Protein AF-I6NYL5-F1 (afdb_monomer)

Organism: NCBI:txid213720

InterPro domains:
  IPR008209 Phosphoenolpyruvate carboxykinase, GTP-utilising [PTHR11561] (1-153)
  IPR013035 Phosphoenolpyruvate carboxykinase, C-terminal [G3DSA:3.90.228.20] (62-153)
  IPR035077 Phosphoenolpyruvate carboxykinase, C-terminal P-loop domain [PF00821] (1-153)

Mean predicted aligned error: 4.35 Å

Sequence (153 aa):
NVASTSDGGVFWEGMEDELTDGIEITDWLGKPWKMGESKTPAAHPNSRFCSPADQCPIIDPKWEAAEGVPIDAILFGGRRPQGVPLVYEAMNWEHGVFIGSAMRSEATAAAEHKGKIIMHDPFAMRPFFGYNFGHYLSHWLSMQKHSTRLPKI

Radius of gyration: 21.17 Å; Cα contacts (8 Å, |Δi|>4): 171; chains: 1; bounding box: 51×39×51 Å

Foldseek 3Di:
DFKAKPVGHTDFPPCPVVDDPPIWIQAPVRHTDDPPPDPDTSYDQPDDDDDDLVPPPPRDPCNVPPVDDDAQADDDDAADPDDDDPDDWAPDQLSVLVCLQADWYQDGPPDPDDDRDIDGQRNVCVVPDPDDVVVVSVVSVCVVVVDPHDHID

Structure (mmCIF, N/CA/C/O backbone):
data_AF-I6NYL5-F1
#
_entry.id   AF-I6NYL5-F1
#
loop_
_atom_site.group_PDB
_atom_site.id
_atom_site.type_symbol
_atom_site.label_atom_id
_atom_site.label_alt_id
_atom_site.label_comp_id
_atom_site.label_asym_id
_atom_site.label_entity_id
_atom_site.label_seq_id
_atom_site.pdbx_PDB_ins_code
_atom_site.Cartn_x
_atom_site.Cartn_y
_atom_site.Cartn_z
_atom_site.occupancy
_atom_site.B_iso_or_equiv
_atom_site.auth_seq_id
_atom_site.auth_comp_id
_atom_site.auth_asym_id
_atom_site.auth_atom_id
_atom_site.pdbx_PDB_model_num
ATOM 1 N N . ASN A 1 1 ? -5.215 -2.646 19.027 1.00 96.88 1 ASN A N 1
ATOM 2 C CA . ASN A 1 1 ? -5.644 -1.227 19.119 1.00 96.88 1 ASN A CA 1
ATOM 3 C C . ASN A 1 1 ? -6.919 -0.929 18.333 1.00 96.88 1 ASN A C 1
ATOM 5 O O . ASN A 1 1 ? -7.143 0.227 17.988 1.00 96.88 1 ASN A O 1
ATOM 9 N N . VAL A 1 2 ? -7.738 -1.936 18.038 1.00 98.06 2 VAL A N 1
ATOM 10 C CA . VAL A 1 2 ? -9.142 -1.719 17.668 1.00 98.06 2 VAL A CA 1
ATOM 11 C C . VAL A 1 2 ? -9.968 -1.627 18.954 1.00 98.06 2 VAL A C 1
ATOM 13 O O . VAL A 1 2 ? -9.438 -1.955 20.022 1.00 98.06 2 VAL A O 1
ATOM 16 N N . ALA A 1 3 ? -11.211 -1.168 18.858 1.00 97.94 3 ALA A N 1
ATOM 17 C CA . ALA A 1 3 ? -12.157 -1.241 19.964 1.00 97.94 3 ALA A CA 1
ATOM 18 C C . ALA A 1 3 ? -12.705 -2.669 20.115 1.00 97.94 3 ALA A C 1
ATOM 20 O O . ALA A 1 3 ? -12.662 -3.461 19.169 1.00 97.94 3 ALA A O 1
ATOM 21 N N . SER A 1 4 ? -13.229 -2.984 21.297 1.00 97.75 4 SER A N 1
ATOM 22 C CA . SER A 1 4 ? -13.941 -4.235 21.580 1.00 97.75 4 SER A CA 1
ATOM 23 C C . SER A 1 4 ? -15.407 -3.960 21.888 1.00 97.75 4 SER A C 1
ATOM 25 O O . SER A 1 4 ? -15.721 -2.965 22.547 1.00 97.75 4 SER A O 1
ATOM 27 N N . THR A 1 5 ? -16.284 -4.861 21.467 1.00 97.19 5 THR A N 1
ATOM 28 C CA . THR A 1 5 ? -17.729 -4.789 21.712 1.00 97.19 5 THR A CA 1
ATOM 29 C C . THR A 1 5 ? -18.150 -5.737 22.841 1.00 97.19 5 THR A C 1
ATOM 31 O O . THR A 1 5 ? -17.476 -6.730 23.127 1.00 97.19 5 THR A O 1
ATOM 34 N N . SER A 1 6 ? -19.262 -5.437 23.516 1.00 96.62 6 SER A N 1
ATOM 35 C CA . SER A 1 6 ? -19.762 -6.209 24.668 1.00 96.62 6 SER A CA 1
ATOM 36 C C . SER A 1 6 ? -20.179 -7.648 24.346 1.00 96.62 6 SER A C 1
ATOM 38 O O . SER A 1 6 ? -20.258 -8.477 25.249 1.00 96.62 6 SER A O 1
ATOM 40 N N . ASP A 1 7 ? -20.441 -7.957 23.080 1.00 95.69 7 ASP A N 1
ATOM 41 C CA . ASP A 1 7 ? -20.745 -9.297 22.562 1.00 95.69 7 ASP A CA 1
ATOM 42 C C . ASP A 1 7 ? -19.491 -10.096 22.150 1.00 95.69 7 ASP A C 1
ATOM 44 O O . ASP A 1 7 ? -19.603 -11.219 21.661 1.00 95.69 7 ASP A O 1
ATOM 48 N N . GLY A 1 8 ? -18.292 -9.552 22.382 1.00 95.50 8 GLY A N 1
ATOM 49 C CA . GLY A 1 8 ? -17.017 -10.222 22.108 1.00 95.50 8 GLY A CA 1
ATOM 50 C C . GLY A 1 8 ? -16.450 -9.980 20.707 1.00 95.50 8 GLY A C 1
ATOM 51 O O . GLY A 1 8 ? -15.469 -10.624 20.332 1.00 95.50 8 GLY A O 1
ATOM 52 N N . GLY A 1 9 ? -17.043 -9.068 19.940 1.00 96.00 9 GLY A N 1
ATOM 53 C CA . GLY A 1 9 ? -16.545 -8.619 18.644 1.00 96.00 9 GLY A CA 1
ATOM 54 C C . GLY A 1 9 ? -15.514 -7.486 18.724 1.00 96.00 9 GLY A C 1
ATOM 55 O O . GLY A 1 9 ? -14.917 -7.181 19.765 1.00 96.00 9 GLY A O 1
ATOM 56 N N . VAL A 1 10 ? -15.295 -6.858 17.571 1.00 97.25 10 VAL A N 1
ATOM 57 C CA . VAL A 1 10 ? -14.367 -5.739 17.380 1.00 97.25 10 VAL A CA 1
ATOM 58 C C . VAL A 1 10 ? -15.067 -4.598 16.658 1.00 97.25 10 VAL A C 1
ATOM 60 O O . VAL A 1 10 ? -16.015 -4.820 15.914 1.00 97.25 10 VAL A O 1
ATOM 63 N N . PHE A 1 11 ? -14.572 -3.380 16.855 1.00 96.88 11 PHE A N 1
ATOM 64 C CA . PHE A 1 11 ? -15.076 -2.199 16.163 1.00 96.88 11 PHE A CA 1
ATOM 65 C C . PHE A 1 11 ? -13.935 -1.251 15.772 1.00 96.88 11 PHE A C 1
ATOM 67 O O . PHE A 1 11 ? -12.936 -1.105 16.489 1.00 96.88 11 PHE A O 1
ATOM 74 N N . TRP A 1 12 ? -14.094 -0.584 14.633 1.00 97.38 12 TRP A N 1
ATOM 75 C CA . TRP A 1 12 ? -13.302 0.566 14.204 1.00 97.38 12 TRP A CA 1
ATOM 76 C C . TRP A 1 12 ? -14.154 1.476 13.313 1.00 97.38 12 TRP A C 1
ATOM 78 O O . TRP A 1 12 ? -15.179 1.056 12.779 1.00 97.38 12 TRP A O 1
ATOM 88 N N . GLU A 1 13 ? -13.724 2.725 13.141 1.00 96.19 13 GLU A N 1
ATOM 89 C CA . GLU A 1 13 ? -14.408 3.704 12.288 1.00 96.19 13 GLU A CA 1
ATOM 90 C C . GLU A 1 13 ? -14.603 3.175 10.858 1.00 96.19 13 GLU A C 1
ATOM 92 O O . GLU A 1 13 ? -13.640 2.751 10.209 1.00 96.19 13 GLU A O 1
ATOM 97 N N . GLY A 1 14 ? -15.832 3.249 10.348 1.00 94.56 14 GLY A N 1
ATOM 98 C CA . GLY A 1 14 ? -16.254 2.668 9.069 1.00 94.56 14 GLY A CA 1
ATOM 99 C C . GLY A 1 14 ? -17.088 1.386 9.190 1.00 94.56 14 GLY A C 1
ATOM 100 O O . GLY A 1 14 ? -17.574 0.909 8.169 1.00 94.56 14 GLY A O 1
ATOM 101 N N . MET A 1 15 ? -17.243 0.828 10.396 1.00 94.31 15 MET A N 1
ATOM 102 C CA . MET A 1 15 ? -18.106 -0.332 10.683 1.00 94.31 15 MET A CA 1
ATOM 103 C C . MET A 1 15 ? -19.442 0.066 11.329 1.00 94.31 15 MET A C 1
ATOM 105 O O . MET A 1 15 ? -20.094 -0.761 11.962 1.00 94.31 15 MET A O 1
ATOM 109 N N . GLU A 1 16 ? -19.848 1.335 11.259 1.00 90.69 16 GLU A N 1
ATOM 110 C CA . GLU A 1 16 ? -21.020 1.838 11.989 1.00 90.69 16 GLU A CA 1
ATOM 111 C C . GLU A 1 16 ? -22.313 1.092 11.619 1.00 90.69 16 GLU A C 1
ATOM 113 O O . GLU A 1 16 ? -23.146 0.858 12.490 1.00 90.69 16 GLU A O 1
ATOM 118 N N . ASP A 1 17 ? -22.438 0.649 10.365 1.00 90.50 17 ASP A N 1
ATOM 119 C CA . ASP A 1 17 ? -23.588 -0.121 9.867 1.00 90.50 17 ASP A CA 1
ATOM 120 C C . ASP A 1 17 ? -23.616 -1.581 10.371 1.00 90.50 17 ASP A C 1
ATOM 122 O O . ASP A 1 17 ? -24.631 -2.265 10.236 1.00 90.50 17 ASP A O 1
ATOM 126 N N . GLU A 1 18 ? -22.514 -2.077 10.943 1.00 87.62 18 GLU A N 1
ATOM 127 C CA . GLU A 1 18 ? -22.395 -3.440 11.482 1.00 87.62 18 GLU A CA 1
ATOM 128 C C . GLU A 1 18 ? -22.763 -3.516 12.973 1.00 87.62 18 GLU A C 1
ATOM 130 O O . GLU A 1 18 ? -22.903 -4.608 13.530 1.00 87.62 18 GLU A O 1
ATOM 135 N N . LEU A 1 19 ? -22.930 -2.367 13.636 1.00 86.69 19 LEU A N 1
ATOM 136 C CA . LEU A 1 19 ? -23.303 -2.317 15.044 1.00 86.69 19 LEU A CA 1
ATOM 137 C C . LEU A 1 19 ? -24.784 -2.647 15.232 1.00 86.69 19 LEU A C 1
ATOM 139 O O . LEU A 1 19 ? -25.666 -2.061 14.607 1.00 86.69 19 LEU A O 1
ATOM 143 N N . THR A 1 20 ? -25.057 -3.559 16.161 1.00 84.75 20 THR A N 1
ATOM 144 C CA . THR A 1 20 ? -26.420 -3.840 16.616 1.00 84.75 20 THR A CA 1
ATOM 145 C C . THR A 1 20 ? -26.793 -2.947 17.797 1.00 84.75 20 THR A C 1
ATOM 147 O O . THR A 1 20 ? -25.941 -2.523 18.584 1.00 84.75 20 THR A O 1
ATOM 150 N N . ASP A 1 21 ? -28.087 -2.646 17.922 1.00 84.81 21 ASP A N 1
ATOM 151 C CA . ASP A 1 21 ? -28.596 -1.823 19.017 1.00 84.81 21 ASP A CA 1
ATOM 152 C C . ASP A 1 21 ? -28.275 -2.447 20.383 1.00 84.81 21 ASP A C 1
ATOM 154 O O . ASP A 1 21 ? -28.460 -3.643 20.611 1.00 84.81 21 ASP A O 1
ATOM 158 N N . GLY A 1 22 ? -27.835 -1.609 21.323 1.00 86.25 22 GLY A N 1
ATOM 159 C CA . GLY A 1 22 ? -27.552 -2.020 22.701 1.00 86.25 22 GLY A CA 1
ATOM 160 C C . GLY A 1 22 ? -26.163 -2.621 22.935 1.00 86.25 22 GLY A C 1
ATOM 161 O O . GLY A 1 22 ? -25.863 -2.979 24.072 1.00 86.25 22 GLY A O 1
ATOM 162 N N . ILE A 1 23 ? -25.306 -2.698 21.913 1.00 93.38 23 ILE A N 1
ATOM 163 C CA . ILE A 1 23 ? -23.904 -3.093 22.080 1.00 93.38 23 ILE A CA 1
ATOM 164 C C . ILE A 1 23 ? -23.097 -1.954 22.707 1.00 93.38 23 ILE A C 1
ATOM 166 O O . ILE A 1 23 ? -23.075 -0.827 22.209 1.00 93.38 23 ILE A O 1
ATOM 170 N N . GLU A 1 24 ? -22.397 -2.261 23.798 1.00 95.38 24 GLU A N 1
ATOM 171 C CA . GLU A 1 24 ? -21.450 -1.338 24.418 1.00 95.38 24 GLU A CA 1
ATOM 172 C C . GLU A 1 24 ? -20.066 -1.493 23.783 1.00 95.38 24 GLU A C 1
ATOM 174 O O . GLU A 1 24 ? -19.621 -2.602 23.480 1.00 95.38 24 GLU A O 1
ATOM 179 N N . ILE A 1 25 ? -19.363 -0.374 23.604 1.00 97.31 25 ILE A N 1
ATOM 180 C CA . ILE A 1 25 ? -18.040 -0.336 22.977 1.00 97.31 25 ILE A CA 1
ATOM 181 C C . ILE A 1 25 ? -17.021 0.164 23.999 1.00 97.31 25 ILE A C 1
ATOM 183 O O . ILE A 1 25 ? -17.233 1.166 24.685 1.00 97.31 25 ILE A O 1
ATOM 187 N N . THR A 1 26 ? -15.887 -0.524 24.075 1.00 98.19 26 THR A N 1
ATOM 188 C CA . THR A 1 26 ? -14.699 -0.074 24.808 1.00 98.19 26 THR A CA 1
ATOM 189 C C . THR A 1 26 ? -13.624 0.323 23.803 1.00 98.19 26 THR A C 1
ATOM 191 O O . THR A 1 26 ? -13.248 -0.487 22.954 1.00 98.19 26 THR A O 1
ATOM 194 N N . ASP A 1 27 ? -13.143 1.566 23.875 1.00 98.31 27 ASP A N 1
ATOM 195 C CA . ASP A 1 27 ? -12.122 2.076 22.959 1.00 98.31 27 ASP A CA 1
ATOM 196 C C . ASP A 1 27 ? -10.760 1.388 23.142 1.00 98.31 27 ASP A C 1
ATOM 198 O O . ASP A 1 27 ? -10.492 0.663 24.103 1.00 98.31 27 ASP A O 1
ATOM 202 N N . TRP A 1 28 ? -9.850 1.660 22.212 1.00 98.12 28 TRP A N 1
ATOM 203 C CA . TRP A 1 28 ? -8.489 1.126 22.215 1.00 98.12 28 TRP A CA 1
ATOM 204 C C . TRP A 1 28 ? -7.627 1.555 23.420 1.00 98.12 28 TRP A C 1
ATOM 206 O O . TRP A 1 28 ? -6.529 1.020 23.588 1.00 98.12 28 TRP A O 1
ATOM 216 N N . LEU A 1 29 ? -8.090 2.513 24.234 1.00 97.62 29 LEU A N 1
ATOM 217 C CA . LEU A 1 29 ? -7.469 2.947 25.491 1.00 97.62 29 LEU A CA 1
ATOM 218 C C . LEU A 1 29 ? -8.140 2.318 26.725 1.00 97.62 29 LEU A C 1
ATOM 220 O O . LEU A 1 29 ? -7.765 2.655 27.851 1.00 97.62 29 LEU A O 1
ATOM 224 N N . GLY A 1 30 ? -9.113 1.423 26.534 1.00 97.38 30 GLY A N 1
ATOM 225 C CA . GLY A 1 30 ? -9.831 0.740 27.607 1.00 97.38 30 GLY A CA 1
ATOM 226 C C . GLY A 1 30 ? -10.934 1.579 28.256 1.00 97.38 30 GLY A C 1
ATOM 227 O O . GLY A 1 30 ? -11.276 1.329 29.412 1.00 97.38 30 GLY A O 1
ATOM 228 N N . LYS A 1 31 ? -11.462 2.601 27.573 1.00 97.75 31 LYS A N 1
ATOM 229 C CA . LYS A 1 31 ? -12.505 3.494 28.105 1.00 97.75 31 LYS A CA 1
ATOM 230 C C . LYS A 1 31 ? -13.856 3.237 27.433 1.00 97.75 31 LYS A C 1
ATOM 232 O O . LYS A 1 31 ? -13.880 2.902 26.251 1.00 97.75 31 LYS A O 1
ATOM 237 N N . PRO A 1 32 ? -14.983 3.454 28.138 1.00 97.56 32 PRO A N 1
ATOM 238 C CA . PRO A 1 32 ? -16.298 3.430 27.509 1.00 97.56 32 PRO A CA 1
ATOM 239 C C . PRO A 1 32 ? -16.363 4.409 26.337 1.00 97.56 32 PRO A C 1
ATOM 241 O O . PRO A 1 32 ? -15.961 5.571 26.465 1.00 97.56 32 PRO A O 1
ATOM 244 N N . TRP A 1 33 ? -16.890 3.947 25.209 1.00 97.38 33 TRP A N 1
ATOM 245 C CA . TRP A 1 33 ? -17.029 4.732 23.995 1.00 97.38 33 TRP A CA 1
ATOM 246 C C . TRP A 1 33 ? -18.444 4.628 23.447 1.00 97.38 33 TRP A C 1
ATOM 248 O O . TRP A 1 33 ? -19.052 3.560 23.453 1.00 97.38 33 TRP A O 1
ATOM 258 N N . LYS A 1 34 ? -18.975 5.753 22.972 1.00 93.75 34 LYS A N 1
ATOM 259 C CA . LYS A 1 34 ? -20.317 5.833 22.407 1.00 93.75 34 LYS A CA 1
ATOM 260 C C . LYS A 1 34 ? -20.299 6.627 21.115 1.00 93.75 34 LYS A C 1
ATOM 262 O O . LYS A 1 34 ? -19.797 7.754 21.080 1.00 93.75 34 LYS A O 1
ATOM 267 N N . MET A 1 35 ? -20.892 6.050 20.077 1.00 89.69 35 MET A N 1
ATOM 268 C CA . MET A 1 35 ? -21.041 6.696 18.780 1.00 89.69 35 MET A CA 1
ATOM 269 C C . MET A 1 35 ? -21.834 8.002 18.921 1.00 89.69 35 MET A C 1
ATOM 271 O O . MET A 1 35 ? -22.847 8.054 19.611 1.00 89.69 35 MET A O 1
ATOM 275 N N . GLY A 1 36 ? -21.345 9.080 18.306 1.00 87.12 36 GLY A N 1
ATOM 276 C CA . GLY A 1 36 ? -21.970 10.408 18.365 1.00 87.12 36 GLY A CA 1
ATOM 277 C C . GLY A 1 36 ? -21.783 11.179 19.683 1.00 87.12 36 GLY A C 1
ATOM 278 O O . GLY A 1 36 ? -21.927 12.401 19.681 1.00 87.12 36 GLY A O 1
ATOM 279 N N . GLU A 1 37 ? -21.412 10.518 20.785 1.00 93.50 37 GLU A N 1
ATOM 280 C CA . GLU A 1 37 ? -21.135 11.165 22.080 1.00 93.50 37 GLU A CA 1
ATOM 281 C C . GLU A 1 37 ? -19.627 11.342 22.335 1.00 93.50 37 GLU A C 1
ATOM 283 O O . GLU A 1 37 ? -19.173 12.418 22.743 1.00 93.50 37 GLU A O 1
ATOM 288 N N . SER A 1 38 ? -18.829 10.298 22.090 1.00 94.00 38 SER A N 1
ATOM 289 C CA . SER A 1 38 ? -17.381 10.329 22.298 1.00 94.00 38 SER A CA 1
ATOM 290 C C . SER A 1 38 ? -16.685 11.219 21.264 1.00 94.00 38 SER A C 1
ATOM 292 O O . SER A 1 38 ? -16.937 11.135 20.066 1.00 94.00 38 SER A O 1
ATOM 294 N N . LYS A 1 39 ? -15.755 12.069 21.723 1.00 94.12 39 LYS A N 1
ATOM 295 C CA . LYS A 1 39 ? -15.012 13.016 20.861 1.00 94.12 39 LYS A CA 1
ATOM 296 C C . LYS A 1 39 ? -13.726 12.453 20.249 1.00 94.12 39 LYS A C 1
ATOM 298 O O . LYS A 1 39 ? -13.070 13.137 19.466 1.00 94.12 39 LY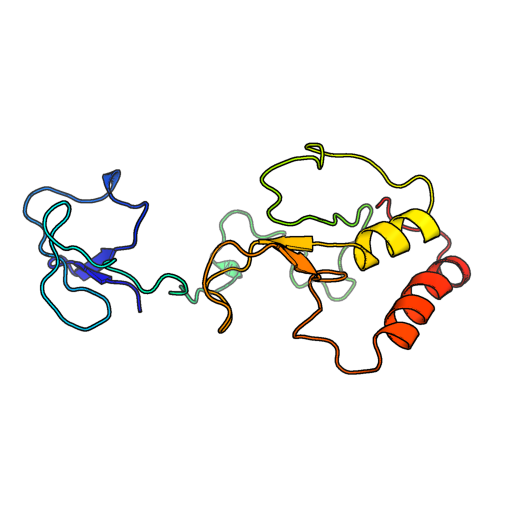S A O 1
ATOM 303 N N . THR A 1 40 ? -13.327 11.253 20.653 1.00 95.12 40 THR A N 1
ATOM 304 C CA . THR A 1 40 ? -12.126 10.552 20.183 1.00 95.12 40 THR A CA 1
ATOM 305 C C . THR A 1 40 ? -12.526 9.322 19.379 1.00 95.12 40 THR A C 1
ATOM 307 O O . THR A 1 40 ? -13.608 8.794 19.626 1.00 95.12 40 THR A O 1
ATOM 310 N N . PRO A 1 41 ? -11.682 8.839 18.451 1.00 96.00 41 PRO A N 1
ATOM 311 C CA . PRO A 1 41 ? -11.958 7.587 17.758 1.00 96.00 41 PRO A CA 1
ATOM 312 C C . PRO A 1 41 ? -11.935 6.397 18.732 1.00 96.00 41 PRO A C 1
ATOM 314 O O . PRO A 1 41 ? -11.174 6.400 19.707 1.00 96.00 41 PRO A O 1
ATOM 317 N N . ALA A 1 42 ? -12.770 5.400 18.456 1.00 97.50 42 ALA A N 1
ATOM 318 C CA . ALA A 1 42 ? -12.852 4.128 19.157 1.00 97.50 42 ALA A CA 1
ATOM 319 C C . ALA A 1 42 ? -11.606 3.272 18.902 1.00 97.50 42 ALA A C 1
ATOM 321 O O . ALA A 1 42 ? -11.093 2.642 19.828 1.00 97.50 42 ALA A O 1
ATOM 322 N N . ALA A 1 43 ? -11.078 3.273 17.675 1.00 98.06 43 ALA A N 1
ATOM 323 C CA . ALA A 1 43 ? -9.846 2.578 17.319 1.00 98.06 43 ALA A CA 1
ATOM 324 C C . ALA A 1 43 ? -8.690 3.563 17.096 1.00 98.06 43 ALA A C 1
ATOM 326 O O . ALA A 1 43 ? -8.867 4.726 16.730 1.00 98.06 43 ALA A O 1
ATOM 327 N N . HIS A 1 44 ? -7.452 3.102 17.284 1.00 96.88 44 HIS A N 1
ATOM 328 C CA . HIS A 1 44 ? -6.305 3.905 16.866 1.00 96.88 44 HIS A CA 1
ATOM 329 C C . HIS A 1 44 ? -6.331 4.069 15.327 1.00 96.88 44 HIS A C 1
ATOM 331 O O . HIS A 1 44 ? -6.517 3.064 14.637 1.00 96.88 44 HIS A O 1
ATOM 337 N N . PRO A 1 45 ? -6.044 5.257 14.749 1.00 94.25 45 PRO A N 1
ATOM 338 C CA . PRO A 1 45 ? -6.069 5.466 13.290 1.00 94.25 45 PRO A CA 1
ATOM 339 C C . PRO A 1 45 ? -5.089 4.606 12.467 1.00 94.25 45 PRO A C 1
ATOM 341 O O . PRO A 1 45 ? -5.168 4.565 11.245 1.00 94.25 45 PRO A O 1
ATOM 344 N N . ASN A 1 46 ? -4.136 3.945 13.130 1.00 95.38 46 ASN A N 1
ATOM 345 C CA . ASN A 1 46 ? -3.215 2.954 12.552 1.00 95.38 46 ASN A CA 1
ATOM 346 C C . ASN A 1 46 ? -3.360 1.575 13.229 1.00 95.38 46 ASN A C 1
ATOM 348 O O . ASN A 1 46 ? -2.384 0.840 13.374 1.00 95.38 46 ASN A O 1
ATOM 352 N N . SER A 1 47 ? -4.545 1.264 13.753 1.00 97.19 47 SER A N 1
ATOM 353 C CA . SER A 1 47 ? -4.880 -0.076 14.236 1.00 97.19 47 SER A CA 1
ATOM 354 C C . SER A 1 47 ? -4.796 -1.099 13.092 1.00 97.19 47 SER A C 1
ATOM 356 O O . SER A 1 47 ? -4.796 -0.741 11.914 1.00 97.19 47 SER A O 1
ATOM 358 N N . ARG A 1 48 ? -4.598 -2.376 13.433 1.00 97.69 48 ARG A N 1
ATOM 359 C CA . ARG A 1 48 ? -4.259 -3.442 12.481 1.00 97.69 48 ARG A CA 1
ATOM 360 C C . ARG A 1 48 ? -4.996 -4.724 12.841 1.00 97.69 48 ARG A C 1
ATOM 362 O O . ARG A 1 48 ? -5.167 -5.007 14.026 1.00 97.69 48 ARG A O 1
ATOM 369 N N . PHE A 1 49 ? -5.322 -5.511 11.823 1.00 97.75 49 PHE A N 1
ATOM 370 C CA . PHE A 1 49 ? -5.549 -6.946 11.950 1.00 97.75 49 PHE A CA 1
ATOM 371 C C . PHE A 1 49 ? -4.280 -7.698 11.522 1.00 97.75 49 PHE A C 1
ATOM 373 O O . PHE A 1 49 ? -3.483 -7.192 10.731 1.00 97.75 49 PHE A O 1
ATOM 380 N N . CYS A 1 50 ? -4.088 -8.900 12.055 1.00 98.25 50 CYS A N 1
ATOM 381 C CA . CYS A 1 50 ? -3.045 -9.830 11.637 1.00 98.25 50 CYS A CA 1
ATOM 382 C C . CYS A 1 50 ? -3.734 -11.170 11.389 1.00 98.25 50 CYS A C 1
ATOM 384 O O . CYS A 1 50 ? -4.312 -11.734 12.316 1.00 98.25 50 CYS A O 1
ATOM 386 N N . SER A 1 51 ? -3.750 -11.622 10.138 1.00 97.88 51 SER A N 1
ATOM 387 C CA . SER A 1 51 ? -4.491 -12.807 9.712 1.00 97.88 51 SER A CA 1
ATOM 388 C C . SER A 1 51 ? -3.651 -13.613 8.715 1.00 97.88 51 SER A C 1
ATOM 390 O O . SER A 1 51 ? -2.885 -13.002 7.961 1.00 97.88 51 SER A O 1
ATOM 392 N N . PRO A 1 52 ? -3.748 -14.953 8.720 1.00 98.50 52 PRO A N 1
ATOM 393 C CA . PRO A 1 52 ? -3.085 -15.805 7.737 1.00 98.50 52 PRO A CA 1
ATOM 394 C C . PRO A 1 52 ? -3.491 -15.469 6.293 1.00 98.50 52 PRO A C 1
ATOM 396 O O . PRO A 1 52 ? -4.661 -15.219 6.006 1.00 98.50 52 PRO A O 1
ATOM 399 N N . ALA A 1 53 ? -2.518 -15.447 5.376 1.00 98.38 53 ALA A N 1
ATOM 400 C CA . ALA A 1 53 ? -2.752 -15.078 3.977 1.00 98.38 53 ALA A CA 1
ATOM 401 C C . ALA A 1 53 ? -3.657 -16.083 3.238 1.00 98.38 53 ALA A C 1
ATOM 403 O O . ALA A 1 53 ? -4.491 -15.684 2.425 1.00 98.38 53 ALA A O 1
ATOM 404 N N . ASP A 1 54 ? -3.530 -17.369 3.561 1.00 98.06 54 ASP A N 1
ATOM 405 C CA . ASP A 1 54 ? -4.302 -18.486 3.003 1.00 98.06 54 ASP A CA 1
ATOM 406 C C . ASP A 1 54 ? -5.801 -18.436 3.348 1.00 98.06 54 ASP A C 1
ATOM 408 O O . ASP A 1 54 ? -6.613 -19.058 2.667 1.00 98.06 54 ASP A O 1
ATOM 412 N N . GLN A 1 55 ? -6.193 -17.652 4.357 1.00 98.56 55 GLN A N 1
ATOM 413 C CA . GLN A 1 55 ? -7.598 -17.402 4.687 1.00 98.56 55 GLN A CA 1
ATOM 414 C C . GLN A 1 55 ? -8.267 -16.347 3.787 1.00 98.56 55 GLN A C 1
ATOM 416 O O . GLN A 1 55 ? -9.474 -16.124 3.904 1.00 98.56 55 GLN A O 1
ATOM 421 N N . CYS A 1 56 ? -7.531 -15.693 2.881 1.00 98.56 56 CYS A N 1
ATOM 422 C CA . CYS A 1 56 ? -8.125 -14.804 1.886 1.00 98.56 56 CYS A CA 1
ATOM 423 C C . CYS A 1 56 ? -8.873 -15.631 0.815 1.00 98.56 56 CYS A C 1
ATOM 425 O O . CYS A 1 56 ? -8.240 -16.409 0.101 1.00 98.56 56 CYS A O 1
ATOM 427 N N . PRO A 1 57 ? -10.198 -15.449 0.619 1.00 98.31 57 PRO A N 1
ATOM 428 C CA . PRO A 1 57 ? -11.007 -16.302 -0.267 1.00 98.31 57 PRO A CA 1
ATOM 429 C C . PRO A 1 57 ? -10.670 -16.158 -1.760 1.00 98.31 57 PRO A C 1
ATOM 431 O O . PRO A 1 57 ? -11.173 -16.916 -2.585 1.00 98.31 57 PRO A O 1
ATOM 434 N N . ILE A 1 58 ? -9.848 -15.169 -2.105 1.00 98.38 58 ILE A N 1
ATOM 435 C CA . ILE A 1 58 ? -9.395 -14.864 -3.464 1.00 98.38 58 ILE A CA 1
ATOM 436 C C . ILE A 1 58 ? -7.863 -14.870 -3.564 1.00 98.38 58 ILE A C 1
ATOM 438 O O . ILE A 1 58 ? -7.308 -14.212 -4.443 1.00 98.38 58 ILE A O 1
ATOM 442 N N . ILE A 1 59 ? -7.172 -15.554 -2.642 1.00 98.56 59 ILE A N 1
ATOM 443 C CA . ILE A 1 59 ? -5.715 -15.699 -2.704 1.00 98.56 59 ILE A CA 1
ATOM 444 C C . ILE A 1 59 ? -5.318 -16.333 -4.045 1.00 98.56 59 ILE A C 1
ATOM 446 O O . ILE A 1 59 ? -5.930 -17.303 -4.499 1.00 98.56 59 ILE A O 1
ATOM 450 N N . ASP A 1 60 ? -4.321 -15.754 -4.713 1.00 98.44 60 ASP A N 1
ATOM 451 C CA . ASP A 1 60 ? -3.876 -16.263 -6.008 1.00 98.44 60 ASP A CA 1
ATOM 452 C C . ASP A 1 60 ? -3.247 -17.657 -5.830 1.00 98.44 60 ASP A C 1
ATOM 454 O O . ASP A 1 60 ? -2.434 -17.842 -4.923 1.00 98.44 60 ASP A O 1
ATOM 458 N N . PRO A 1 61 ? -3.556 -18.652 -6.681 1.00 98.19 61 PRO A N 1
ATOM 459 C CA . PRO A 1 61 ? -2.994 -19.998 -6.547 1.00 98.19 61 PRO A CA 1
ATOM 460 C C . PRO A 1 61 ? -1.462 -20.053 -6.683 1.00 98.19 61 PRO A C 1
ATOM 462 O O . PRO A 1 61 ? -0.861 -21.066 -6.330 1.00 98.19 61 PRO A O 1
ATOM 465 N N . LYS A 1 62 ? -0.818 -18.997 -7.194 1.00 98.31 62 LYS A N 1
ATOM 466 C CA . LYS A 1 62 ? 0.638 -18.861 -7.332 1.00 98.31 62 LYS A CA 1
ATOM 467 C C . LYS A 1 62 ? 1.265 -17.934 -6.286 1.00 98.31 62 LYS A C 1
ATOM 469 O O . LYS A 1 62 ? 2.427 -17.570 -6.445 1.00 98.31 62 LYS A O 1
ATOM 474 N N . TRP A 1 63 ? 0.550 -17.548 -5.225 1.00 98.25 63 TRP A N 1
ATOM 475 C CA . TRP A 1 63 ? 1.070 -16.604 -4.223 1.00 98.25 63 TRP A CA 1
ATOM 476 C C . TRP A 1 63 ? 2.365 -17.078 -3.524 1.00 98.25 63 TRP A C 1
ATOM 478 O O . TRP A 1 63 ? 3.182 -16.246 -3.139 1.00 98.25 63 TRP A O 1
ATOM 488 N N . GLU A 1 64 ? 2.583 -18.396 -3.434 1.00 98.25 64 GLU A N 1
ATOM 489 C CA . GLU A 1 64 ? 3.804 -19.045 -2.914 1.00 98.25 64 GLU A CA 1
ATOM 490 C C . GLU A 1 64 ? 4.654 -19.729 -4.002 1.00 98.25 64 GLU A C 1
ATOM 492 O O . GLU A 1 64 ? 5.574 -20.489 -3.694 1.00 98.25 64 GLU A O 1
ATOM 497 N N . ALA A 1 65 ? 4.360 -19.501 -5.285 1.00 98.44 65 ALA A N 1
ATOM 498 C CA . ALA A 1 65 ? 5.110 -20.120 -6.374 1.00 98.44 65 ALA A CA 1
ATOM 499 C C . ALA A 1 65 ? 6.575 -19.655 -6.351 1.00 98.44 65 ALA A C 1
ATOM 501 O O . ALA A 1 65 ? 6.862 -18.456 -6.386 1.00 98.44 65 ALA A O 1
ATOM 502 N N . ALA A 1 66 ? 7.513 -20.604 -6.320 1.00 98.44 66 ALA A N 1
ATOM 503 C CA . ALA A 1 66 ? 8.942 -20.309 -6.210 1.00 98.44 66 ALA A CA 1
ATOM 504 C C . ALA A 1 66 ? 9.483 -19.543 -7.432 1.00 98.44 66 ALA A C 1
ATOM 506 O O . ALA A 1 66 ? 10.429 -18.765 -7.316 1.00 98.44 66 ALA A O 1
ATOM 507 N N . GLU A 1 67 ? 8.877 -19.748 -8.600 1.00 97.81 67 GLU A N 1
ATOM 508 C CA . GLU A 1 67 ? 9.172 -19.033 -9.841 1.00 97.81 67 GLU A CA 1
ATOM 509 C C . GLU A 1 67 ? 8.636 -17.589 -9.874 1.00 97.81 67 GLU A C 1
ATOM 511 O O . GLU A 1 67 ? 9.022 -16.812 -10.750 1.00 97.81 67 GLU A O 1
ATOM 516 N N . GLY A 1 68 ? 7.766 -17.221 -8.929 1.00 97.50 68 GLY A N 1
ATOM 517 C CA . GLY A 1 68 ? 7.083 -15.932 -8.884 1.00 97.50 68 GLY A CA 1
ATOM 518 C C . GLY A 1 68 ? 5.988 -15.768 -9.945 1.00 97.50 68 GLY A C 1
ATOM 519 O O . GLY A 1 68 ? 5.570 -16.709 -10.622 1.00 97.50 68 GLY A O 1
ATOM 520 N N . VAL A 1 69 ? 5.510 -14.530 -10.093 1.00 97.69 69 VAL A N 1
ATOM 521 C CA . VAL A 1 69 ? 4.515 -14.148 -11.104 1.00 97.69 69 VAL A CA 1
ATOM 522 C C . VAL A 1 69 ? 5.094 -13.083 -12.040 1.00 97.69 69 VAL A C 1
ATOM 524 O O . VAL A 1 69 ? 5.764 -12.158 -11.574 1.00 97.69 69 VAL A O 1
ATOM 527 N N . PRO A 1 70 ? 4.878 -13.188 -13.365 1.00 96.94 70 PRO A N 1
ATOM 528 C CA . PRO A 1 70 ? 5.357 -12.178 -14.300 1.00 96.94 70 PRO A CA 1
ATOM 529 C C . PRO A 1 70 ? 4.626 -10.848 -14.073 1.00 96.94 70 PRO A C 1
ATOM 531 O O . PRO A 1 70 ? 3.401 -10.814 -13.982 1.00 96.94 70 PRO A O 1
ATOM 534 N N . ILE A 1 71 ? 5.383 -9.751 -14.004 1.00 97.62 71 ILE A N 1
ATOM 535 C CA . ILE A 1 71 ? 4.845 -8.399 -13.816 1.00 97.62 71 ILE A CA 1
ATOM 536 C C . ILE A 1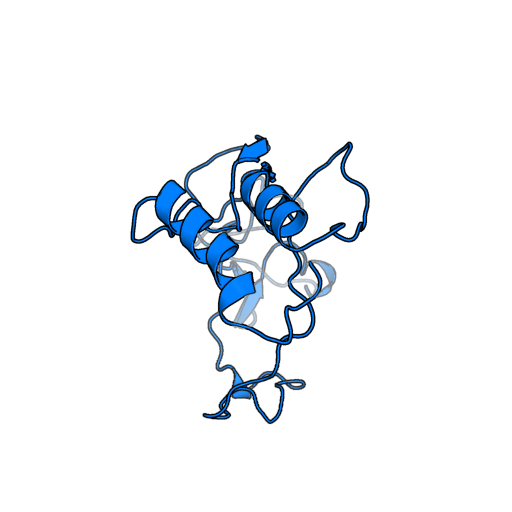 71 ? 4.758 -7.693 -15.168 1.00 97.62 71 ILE A C 1
ATOM 538 O O . ILE A 1 71 ? 5.777 -7.469 -15.819 1.00 97.62 71 ILE A O 1
ATOM 542 N N . ASP A 1 72 ? 3.543 -7.314 -15.561 1.00 98.06 72 ASP A N 1
ATOM 543 C CA . ASP A 1 72 ? 3.273 -6.601 -16.817 1.00 98.06 72 ASP A CA 1
ATOM 544 C C . ASP A 1 72 ? 3.046 -5.092 -16.635 1.00 98.06 72 ASP A C 1
ATOM 546 O O . ASP A 1 72 ? 3.201 -4.324 -17.588 1.00 98.06 72 ASP A O 1
ATOM 550 N N . ALA A 1 73 ? 2.724 -4.652 -15.415 1.00 98.31 73 ALA A N 1
ATOM 551 C CA . ALA A 1 73 ? 2.541 -3.245 -15.075 1.00 98.31 73 ALA A CA 1
ATOM 552 C C . ALA A 1 73 ? 3.023 -2.939 -13.649 1.00 98.31 73 ALA A C 1
ATOM 554 O O . ALA A 1 73 ? 2.863 -3.759 -12.744 1.00 98.31 73 ALA A O 1
ATOM 555 N N . ILE A 1 74 ? 3.581 -1.746 -13.443 1.00 98.62 74 ILE A N 1
ATOM 556 C CA . ILE A 1 74 ? 3.961 -1.197 -12.137 1.00 98.62 74 ILE A CA 1
ATOM 557 C C . ILE A 1 74 ? 3.215 0.121 -11.960 1.00 98.62 74 ILE A C 1
ATOM 559 O O . ILE A 1 74 ? 3.412 1.044 -12.734 1.00 98.62 74 ILE A O 1
ATOM 563 N N . LEU A 1 75 ? 2.375 0.226 -10.932 1.00 98.56 75 LEU A N 1
ATOM 564 C CA . LEU A 1 75 ? 1.568 1.422 -10.705 1.00 98.56 75 LEU A CA 1
ATOM 565 C C . LEU A 1 75 ? 2.177 2.275 -9.590 1.00 98.56 75 LEU A C 1
ATOM 567 O O . LEU A 1 75 ? 2.395 1.794 -8.476 1.00 98.56 75 LEU A O 1
ATOM 571 N N . PHE A 1 76 ? 2.370 3.563 -9.865 1.00 98.44 76 PHE A N 1
ATOM 572 C CA . PHE A 1 76 ? 2.703 4.564 -8.854 1.00 98.44 76 PHE A CA 1
ATOM 573 C C . PHE A 1 76 ? 1.478 5.399 -8.491 1.00 98.44 76 PHE A C 1
ATOM 575 O O . PHE A 1 76 ? 0.736 5.859 -9.356 1.00 98.44 76 PHE A O 1
ATOM 582 N N . GLY A 1 77 ? 1.275 5.638 -7.197 1.00 96.75 77 GLY A N 1
ATOM 583 C CA . GLY A 1 77 ? 0.115 6.380 -6.716 1.00 96.75 77 GLY A CA 1
ATOM 584 C C . GLY A 1 77 ? 0.280 6.881 -5.289 1.00 96.75 77 GLY A C 1
ATOM 585 O O . GLY A 1 77 ? 1.041 6.337 -4.495 1.00 96.75 77 GLY A O 1
ATOM 586 N N . GLY A 1 78 ? -0.441 7.947 -4.960 1.00 95.06 78 GLY A N 1
ATOM 587 C CA . GLY A 1 78 ? -0.438 8.558 -3.637 1.00 95.06 78 GLY A CA 1
ATOM 588 C C . GLY A 1 78 ? -1.670 9.431 -3.437 1.00 95.06 78 GLY A C 1
ATOM 589 O O . GLY A 1 78 ? -2.389 9.746 -4.387 1.00 95.06 78 GLY A O 1
ATOM 590 N N . ARG A 1 79 ? -1.929 9.847 -2.197 1.00 94.50 79 ARG A N 1
ATOM 591 C CA . ARG A 1 79 ? -3.083 10.697 -1.873 1.00 94.50 79 ARG A CA 1
ATOM 592 C C . ARG A 1 79 ? -2.826 12.117 -2.365 1.00 94.50 79 ARG A C 1
ATOM 594 O O . ARG A 1 79 ? -1.966 12.815 -1.824 1.00 94.50 79 ARG A O 1
ATOM 601 N N . ARG A 1 80 ? -3.554 12.537 -3.402 1.00 95.50 80 ARG A N 1
ATOM 602 C CA . ARG A 1 80 ? -3.446 13.863 -4.024 1.00 95.50 80 ARG A CA 1
ATOM 603 C C . ARG A 1 80 ? -4.837 14.492 -4.149 1.00 95.50 80 ARG A C 1
ATOM 605 O O . ARG A 1 80 ? -5.601 14.062 -5.003 1.00 95.50 80 ARG A O 1
ATOM 612 N N . PRO A 1 81 ? -5.171 15.516 -3.344 1.00 92.25 81 PRO A N 1
ATOM 613 C CA . PRO A 1 81 ? -6.516 16.099 -3.350 1.00 92.25 81 PRO A CA 1
ATOM 614 C C . PRO A 1 81 ? -6.811 16.934 -4.605 1.00 92.25 81 PRO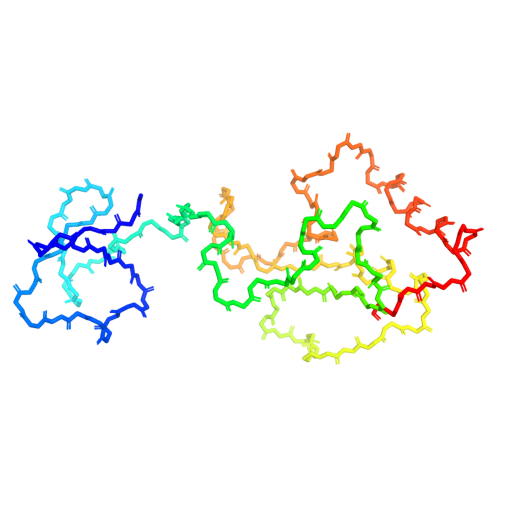 A C 1
ATOM 616 O O . PRO A 1 81 ? -7.967 17.213 -4.901 1.00 92.25 81 PRO A O 1
ATOM 619 N N . GLN A 1 82 ? -5.775 17.359 -5.337 1.00 94.00 82 GLN A N 1
ATOM 620 C CA . GLN A 1 82 ? -5.911 18.197 -6.524 1.00 94.00 82 GLN A CA 1
ATOM 621 C C . GLN A 1 82 ? -4.743 17.992 -7.500 1.00 94.00 82 GLN A C 1
ATOM 623 O O . GLN A 1 82 ? -3.600 17.736 -7.097 1.00 94.00 82 GLN A O 1
ATOM 628 N N . GLY A 1 83 ? -5.032 18.179 -8.789 1.00 94.38 83 GLY A N 1
ATOM 629 C CA . GLY A 1 83 ? -4.056 18.437 -9.852 1.00 94.38 83 GLY A CA 1
ATOM 630 C C . GLY A 1 83 ? -3.450 17.206 -10.526 1.00 94.38 83 GLY A C 1
ATOM 631 O O . GLY A 1 83 ? -3.000 17.322 -11.659 1.00 94.38 83 GLY A O 1
ATOM 632 N N . VAL A 1 84 ? -3.450 16.039 -9.877 1.00 97.00 84 VAL A N 1
ATOM 633 C CA . VAL A 1 84 ? -3.035 14.774 -10.509 1.00 97.00 84 VAL A CA 1
ATOM 634 C C . VAL A 1 84 ? -4.287 14.065 -11.037 1.00 97.00 84 VAL A C 1
ATOM 636 O O . VAL A 1 84 ? -5.248 13.949 -10.274 1.00 97.00 84 VAL A O 1
ATOM 639 N N . PRO A 1 85 ? -4.325 13.637 -12.313 1.00 97.75 85 PRO A N 1
ATOM 640 C CA . PRO A 1 85 ? -5.476 12.929 -12.871 1.00 97.75 85 PRO A CA 1
ATOM 641 C C . PRO A 1 85 ? -5.631 11.532 -12.256 1.00 97.75 85 PRO A C 1
ATOM 643 O O . PRO A 1 85 ? -4.734 11.041 -11.575 1.00 97.75 85 PRO A O 1
ATOM 646 N N . LEU A 1 86 ? -6.765 10.878 -12.532 1.00 97.75 86 LEU A N 1
ATOM 647 C CA . LEU A 1 86 ? -7.061 9.533 -12.028 1.00 97.75 86 LEU A CA 1
ATOM 648 C C . LEU A 1 86 ? -6.000 8.502 -12.442 1.00 97.75 86 LEU A C 1
ATOM 650 O O . LEU A 1 86 ? -5.553 7.714 -11.615 1.00 97.75 86 LEU A O 1
ATOM 654 N N . VAL A 1 87 ? -5.615 8.507 -13.720 1.00 98.44 87 VAL A N 1
ATOM 655 C CA . VAL A 1 87 ? -4.610 7.605 -14.288 1.00 98.44 87 VAL A CA 1
ATOM 656 C C . VAL A 1 87 ? -3.962 8.254 -15.509 1.00 98.44 87 VAL A C 1
ATOM 658 O O . VAL A 1 87 ? -4.612 8.999 -16.244 1.00 98.44 87 VAL A O 1
ATOM 661 N N . TYR A 1 88 ? -2.676 7.986 -15.706 1.00 98.44 88 TYR A N 1
ATOM 662 C CA . TYR A 1 88 ? -1.905 8.313 -16.903 1.00 98.44 88 TYR A CA 1
ATOM 663 C C . TYR A 1 88 ? -0.756 7.304 -17.029 1.00 98.44 88 TYR A C 1
ATOM 665 O O . TYR A 1 88 ? -0.276 6.811 -16.014 1.00 98.44 88 TYR A O 1
ATOM 673 N N . GLU A 1 89 ? -0.350 6.987 -18.258 1.00 98.75 89 GLU A N 1
ATOM 674 C CA . GLU A 1 89 ? 0.734 6.034 -18.551 1.00 98.75 89 GLU A CA 1
ATOM 675 C C . GLU A 1 89 ? 2.041 6.798 -18.813 1.00 98.75 89 GLU A C 1
ATOM 677 O O . GLU A 1 89 ? 2.042 7.875 -19.427 1.00 98.75 89 GLU A O 1
ATOM 682 N N . ALA A 1 90 ? 3.165 6.253 -18.351 1.00 98.62 90 ALA A N 1
ATOM 683 C CA . ALA A 1 90 ? 4.487 6.754 -18.681 1.00 98.62 90 ALA A CA 1
ATOM 684 C C . ALA A 1 90 ? 4.760 6.630 -20.190 1.00 98.62 90 ALA A C 1
ATOM 686 O O . ALA A 1 90 ? 4.233 5.782 -20.899 1.00 98.62 90 ALA A O 1
ATOM 687 N N . MET A 1 91 ? 5.647 7.483 -20.699 1.00 98.38 91 MET A N 1
ATOM 688 C CA . MET A 1 91 ? 5.965 7.510 -22.136 1.00 98.38 91 MET A CA 1
ATOM 689 C C . MET A 1 91 ? 7.035 6.475 -22.494 1.00 98.38 91 MET A C 1
ATOM 691 O O . MET A 1 91 ? 7.148 6.050 -23.639 1.00 98.38 91 MET A O 1
ATOM 695 N N . ASN A 1 92 ? 7.868 6.133 -21.514 1.00 97.75 92 ASN A N 1
ATOM 696 C CA . ASN A 1 92 ? 8.971 5.189 -21.585 1.00 97.75 92 ASN A CA 1
ATOM 697 C C . ASN A 1 92 ? 9.436 4.874 -20.153 1.00 97.75 92 ASN A C 1
ATOM 699 O O . ASN A 1 92 ? 8.921 5.433 -19.179 1.00 97.75 92 ASN A O 1
ATOM 703 N N . TRP A 1 93 ? 10.419 3.982 -20.035 1.00 98.12 93 TRP A N 1
ATOM 704 C CA . TRP A 1 93 ? 10.943 3.530 -18.751 1.00 98.12 93 TRP A CA 1
ATOM 705 C C . TRP A 1 93 ? 11.532 4.672 -17.919 1.00 98.12 93 TRP A C 1
ATOM 707 O O . TRP A 1 93 ? 11.203 4.808 -16.743 1.00 98.12 93 TRP A O 1
ATOM 717 N N . GLU A 1 94 ? 12.349 5.540 -18.516 1.00 98.25 94 GLU A N 1
ATOM 718 C CA . GLU A 1 94 ? 12.953 6.678 -17.821 1.00 98.25 94 GLU A CA 1
ATOM 719 C C . GLU A 1 94 ? 11.902 7.662 -17.304 1.00 98.25 94 GLU A C 1
ATOM 721 O O . GLU A 1 94 ? 12.018 8.146 -16.175 1.00 98.25 94 GLU A O 1
ATOM 726 N N . HIS A 1 95 ? 10.850 7.921 -18.088 1.00 98.62 95 HIS A N 1
ATOM 727 C CA . HIS A 1 95 ? 9.713 8.723 -17.646 1.00 98.62 95 HIS A CA 1
ATOM 728 C C . HIS A 1 95 ? 8.993 8.050 -16.469 1.00 98.62 95 HIS A C 1
ATOM 730 O O . HIS A 1 95 ? 8.659 8.727 -15.501 1.00 98.62 95 HIS A O 1
ATOM 736 N N . GLY A 1 96 ? 8.822 6.726 -16.499 1.00 98.62 96 GLY A N 1
ATOM 737 C CA . GLY A 1 96 ? 8.247 5.960 -15.391 1.00 98.62 96 GLY A CA 1
ATOM 738 C C . GLY A 1 96 ? 9.080 6.042 -14.108 1.00 98.62 96 GLY A C 1
ATOM 739 O O . GLY A 1 96 ? 8.544 6.308 -13.032 1.00 98.62 96 GLY A O 1
ATOM 740 N N . VAL A 1 97 ? 10.406 5.911 -14.214 1.00 98.56 97 VAL A N 1
ATOM 741 C CA . VAL A 1 97 ? 11.325 6.087 -13.076 1.00 98.56 97 VAL A CA 1
ATOM 742 C C . VAL A 1 97 ? 11.254 7.514 -12.529 1.00 98.56 97 VAL A C 1
ATOM 744 O O . VAL A 1 97 ? 11.234 7.710 -11.311 1.00 98.56 97 VAL A O 1
ATOM 747 N N . PHE A 1 98 ? 11.161 8.517 -13.408 1.00 98.69 98 PHE A N 1
ATOM 748 C CA . PHE A 1 98 ? 10.942 9.901 -12.999 1.00 98.69 98 PHE A CA 1
ATOM 749 C C . PHE A 1 98 ? 9.615 10.067 -12.243 1.00 98.69 98 PHE A C 1
ATOM 751 O O . PHE A 1 98 ? 9.628 10.637 -11.150 1.00 98.69 98 PHE A O 1
ATOM 758 N N . ILE A 1 99 ? 8.502 9.527 -12.756 1.00 98.50 99 ILE A N 1
ATOM 759 C CA . ILE A 1 99 ? 7.190 9.544 -12.084 1.00 98.50 99 ILE A CA 1
ATOM 760 C C . ILE A 1 99 ? 7.297 8.930 -10.682 1.00 98.50 99 ILE A C 1
ATOM 762 O O . ILE A 1 99 ? 6.893 9.571 -9.708 1.00 98.50 99 ILE A O 1
ATOM 766 N N . GLY A 1 100 ? 7.909 7.747 -10.559 1.00 98.25 100 GLY A N 1
ATOM 767 C CA . GLY A 1 100 ? 8.163 7.094 -9.272 1.00 98.25 100 GLY A CA 1
ATOM 768 C C . GLY A 1 100 ? 8.982 7.971 -8.321 1.00 98.25 100 GLY A C 1
ATOM 769 O O . GLY A 1 100 ? 8.645 8.110 -7.146 1.00 98.25 100 GLY A O 1
ATOM 770 N N . SER A 1 101 ? 10.020 8.646 -8.823 1.00 98.31 101 SER A N 1
ATOM 771 C CA . SER A 1 101 ? 10.867 9.541 -8.018 1.00 98.31 101 SER A CA 1
ATOM 772 C C . SER A 1 101 ? 10.152 10.823 -7.569 1.00 98.31 101 SER A C 1
ATOM 774 O O . SER A 1 101 ? 10.443 11.372 -6.506 1.00 98.31 101 SER A O 1
ATOM 776 N N . ALA A 1 102 ? 9.197 11.296 -8.370 1.00 98.06 102 ALA A N 1
ATOM 777 C CA . ALA A 1 102 ? 8.437 12.517 -8.138 1.00 98.06 102 ALA A CA 1
ATOM 778 C C . ALA A 1 102 ? 7.176 12.287 -7.288 1.00 98.06 102 ALA A C 1
ATOM 780 O O . ALA A 1 102 ? 6.429 13.239 -7.029 1.00 98.06 102 ALA A O 1
ATOM 781 N N . MET A 1 103 ?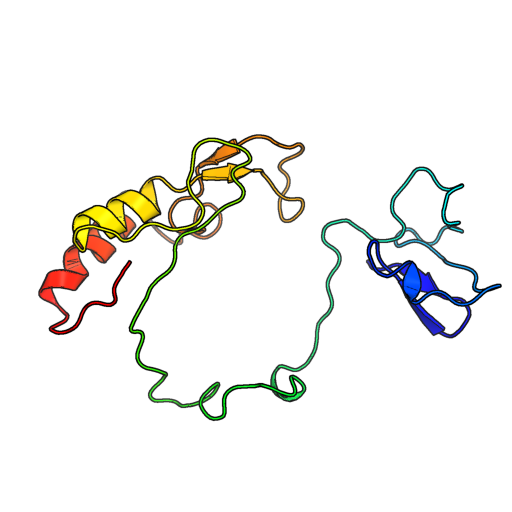 6.932 11.048 -6.845 1.00 97.44 103 MET A N 1
ATOM 782 C CA . MET A 1 103 ? 5.774 10.690 -6.035 1.00 97.44 103 MET A CA 1
ATOM 783 C C . MET A 1 103 ? 5.650 11.573 -4.794 1.00 97.44 103 MET A C 1
ATOM 785 O O . MET A 1 103 ? 6.601 11.824 -4.046 1.00 97.44 103 MET A O 1
ATOM 789 N N . ARG A 1 104 ? 4.420 12.034 -4.573 1.00 95.88 104 ARG A N 1
ATOM 790 C CA . ARG A 1 104 ? 4.014 12.787 -3.391 1.00 95.88 104 ARG A CA 1
ATOM 791 C C . ARG A 1 104 ? 2.680 12.257 -2.893 1.00 95.88 104 ARG A C 1
ATOM 793 O O . ARG A 1 104 ? 1.803 11.955 -3.700 1.00 95.88 104 ARG A O 1
ATOM 800 N N . SER A 1 105 ? 2.507 12.219 -1.581 1.00 94.06 105 SER A N 1
ATOM 801 C CA . SER A 1 105 ? 1.263 11.806 -0.934 1.00 94.06 105 SER A CA 1
ATOM 802 C C . SER A 1 105 ? 1.005 12.667 0.296 1.00 94.06 105 SER A C 1
ATOM 804 O O . SER A 1 105 ? 1.945 13.111 0.959 1.00 94.06 105 SER A O 1
ATOM 806 N N . GLU A 1 106 ? -0.266 12.902 0.618 1.00 91.19 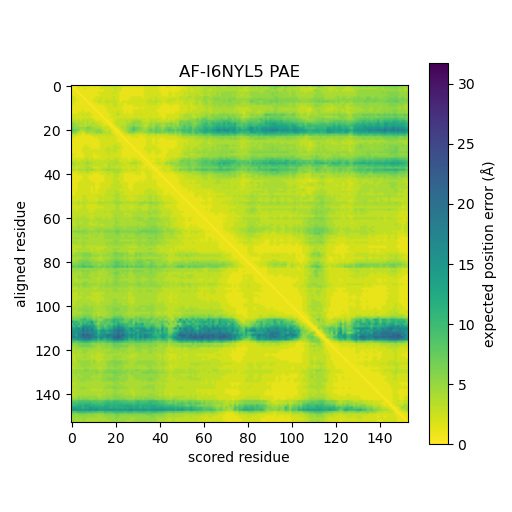106 GLU A N 1
ATOM 807 C CA . GLU A 1 106 ? -0.641 13.338 1.964 1.00 91.19 106 GLU A CA 1
ATOM 808 C C . GLU A 1 106 ? -0.096 12.356 3.010 1.00 91.19 106 GLU A C 1
ATOM 810 O O . GLU A 1 106 ? -0.124 11.135 2.803 1.00 91.19 106 GLU A O 1
ATOM 815 N N . ALA A 1 107 ? 0.404 12.897 4.123 1.00 85.62 107 ALA A N 1
ATOM 816 C CA . ALA A 1 107 ? 0.840 12.107 5.263 1.00 85.62 107 ALA A CA 1
ATOM 817 C C . ALA A 1 107 ? -0.318 11.272 5.838 1.00 85.62 107 ALA A C 1
ATOM 819 O O . ALA A 1 107 ? -1.475 11.696 5.857 1.00 85.62 107 ALA A O 1
ATOM 820 N N . THR A 1 108 ? 0.008 10.070 6.311 1.00 81.19 108 THR A N 1
ATOM 821 C CA . THR A 1 108 ? -0.943 9.138 6.928 1.00 81.19 108 THR A CA 1
ATOM 822 C C . THR A 1 108 ? -0.536 8.850 8.369 1.00 81.19 108 THR A C 1
ATOM 824 O O . THR A 1 108 ? 0.613 9.061 8.754 1.00 81.19 108 THR A O 1
ATOM 827 N N . ALA A 1 109 ? -1.463 8.305 9.159 1.00 78.94 109 ALA A N 1
ATOM 828 C CA . ALA A 1 109 ? -1.211 7.914 10.547 1.00 78.94 109 ALA A CA 1
ATOM 829 C C . ALA A 1 109 ? -0.248 6.716 10.703 1.00 78.94 109 ALA A C 1
ATOM 831 O O . ALA A 1 109 ? -0.003 6.269 11.821 1.00 78.94 109 ALA A O 1
ATOM 832 N N . ALA A 1 110 ? 0.282 6.172 9.601 1.00 70.88 110 ALA A N 1
ATOM 833 C CA . ALA A 1 110 ? 1.227 5.060 9.627 1.00 70.88 110 ALA A CA 1
ATOM 834 C C . ALA A 1 110 ? 2.595 5.442 10.222 1.00 70.88 110 ALA A C 1
ATOM 836 O O . ALA A 1 110 ? 3.322 4.562 10.674 1.00 70.88 110 ALA A O 1
ATOM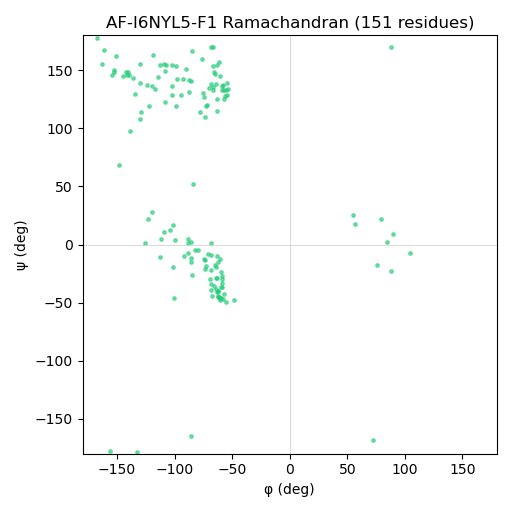 837 N N . ALA A 1 111 ? 2.936 6.734 10.227 1.00 75.94 111 ALA A N 1
ATOM 838 C CA . ALA A 1 111 ? 4.174 7.272 10.782 1.00 75.94 111 ALA A CA 1
ATOM 839 C C . ALA A 1 111 ? 3.892 8.496 11.672 1.00 75.94 111 ALA A C 1
ATOM 841 O O . ALA A 1 111 ? 2.751 8.914 11.849 1.00 75.94 111 ALA A O 1
ATOM 842 N N . GLU A 1 112 ? 4.946 9.102 12.216 1.00 70.31 112 GLU A N 1
ATOM 843 C CA . GLU A 1 112 ? 4.866 10.190 13.206 1.00 70.31 112 GLU A CA 1
ATOM 844 C C . GLU A 1 112 ? 4.361 11.531 12.637 1.00 70.31 112 GLU A C 1
ATOM 846 O O . GLU A 1 112 ? 4.120 12.492 13.373 1.00 70.31 112 GLU A O 1
ATOM 851 N N . HIS A 1 113 ? 4.207 11.623 11.315 1.00 70.00 113 HIS A N 1
ATOM 852 C CA . HIS A 1 113 ? 3.799 12.847 10.639 1.00 70.00 113 HIS A CA 1
ATOM 853 C C . HIS A 1 113 ? 2.315 13.143 10.880 1.00 70.00 113 HIS A C 1
ATOM 855 O O . HIS A 1 113 ? 1.434 12.382 10.486 1.00 70.00 113 HIS A O 1
ATOM 861 N N . LYS A 1 114 ? 2.035 14.291 11.504 1.00 66.94 114 LYS A N 1
ATOM 862 C CA . LYS A 1 114 ? 0.671 14.756 11.777 1.00 66.94 114 LYS A CA 1
ATOM 863 C C . LYS A 1 114 ? 0.155 15.663 10.657 1.00 66.94 114 LYS A C 1
ATOM 865 O O . LYS A 1 114 ? 0.878 16.525 10.163 1.00 66.94 114 LYS A O 1
ATOM 870 N N . GLY A 1 115 ? -1.134 15.531 10.345 1.00 69.81 115 GLY A N 1
ATOM 871 C CA . GLY A 1 115 ? -1.871 16.438 9.457 1.00 69.81 115 GLY A CA 1
ATOM 872 C C . GLY A 1 115 ? -1.807 16.083 7.967 1.00 69.81 115 GLY A C 1
ATOM 873 O O . GLY A 1 115 ? -1.042 15.228 7.540 1.00 69.81 115 GLY A O 1
ATOM 874 N N . LYS A 1 116 ? -2.630 16.764 7.159 1.00 77.50 116 LYS A N 1
ATOM 875 C CA . LYS A 1 116 ? -2.759 16.555 5.702 1.00 77.50 116 LYS A CA 1
ATOM 876 C C . LYS A 1 116 ? -1.687 17.315 4.909 1.00 77.50 116 LYS A C 1
ATOM 878 O O . LYS A 1 116 ? -1.992 18.106 4.021 1.00 77.50 116 LYS A O 1
ATOM 883 N N . ILE A 1 117 ? -0.418 17.136 5.271 1.00 87.56 117 ILE A N 1
ATOM 884 C CA . ILE A 1 117 ? 0.701 17.763 4.554 1.00 87.56 117 ILE A CA 1
ATOM 885 C C . ILE A 1 117 ? 1.113 16.852 3.399 1.00 87.56 117 ILE A C 1
ATOM 887 O O . ILE A 1 117 ? 1.321 15.655 3.593 1.00 87.56 117 ILE A O 1
ATOM 891 N N . ILE A 1 118 ? 1.256 17.418 2.198 1.00 91.69 118 ILE A N 1
ATOM 892 C CA . ILE A 1 118 ? 1.755 16.688 1.027 1.00 91.69 118 ILE A CA 1
ATOM 893 C C . ILE A 1 118 ? 3.273 16.562 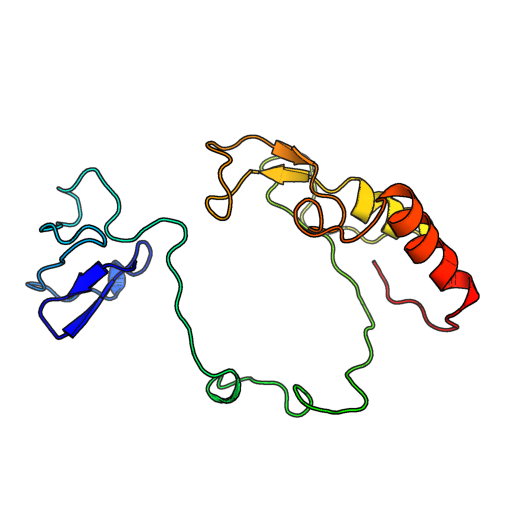1.127 1.00 91.69 118 ILE A C 1
ATOM 895 O O . ILE A 1 118 ? 3.999 17.549 0.972 1.00 91.69 118 ILE A O 1
ATOM 899 N N . MET A 1 119 ? 3.755 15.338 1.289 1.00 93.44 119 MET A N 1
ATOM 900 C CA . MET A 1 119 ? 5.176 15.034 1.382 1.00 93.44 119 MET A CA 1
ATOM 901 C C . MET A 1 119 ? 5.672 14.304 0.134 1.00 93.44 119 MET A C 1
ATOM 903 O O . MET A 1 119 ? 4.896 13.631 -0.539 1.00 93.44 119 MET A O 1
ATOM 907 N N . HIS A 1 120 ? 6.968 14.410 -0.155 1.00 96.31 120 HIS A N 1
ATOM 908 C CA . HIS A 1 120 ? 7.623 13.508 -1.104 1.00 96.31 120 HIS A CA 1
ATOM 909 C C . HIS A 1 120 ? 7.686 12.099 -0.526 1.00 96.31 120 HIS A C 1
ATOM 911 O O . HIS A 1 120 ? 7.973 11.950 0.662 1.00 96.31 120 HIS A O 1
ATOM 917 N N . ASP A 1 121 ? 7.412 11.101 -1.358 1.00 97.12 121 ASP A N 1
ATOM 918 C CA . ASP A 1 121 ? 7.513 9.682 -1.021 1.00 97.12 121 ASP A CA 1
ATOM 919 C C . ASP A 1 121 ? 7.910 8.871 -2.268 1.00 97.12 121 ASP A C 1
ATOM 921 O O . ASP A 1 121 ? 7.078 8.169 -2.850 1.00 97.12 121 ASP A O 1
ATOM 925 N N . PRO A 1 122 ? 9.154 9.048 -2.758 1.00 98.00 122 PRO A N 1
ATOM 926 C CA . PRO A 1 122 ? 9.616 8.413 -3.987 1.00 98.00 122 PRO A CA 1
ATOM 927 C C . PRO A 1 122 ? 9.465 6.893 -3.902 1.00 98.00 122 PRO A C 1
ATOM 929 O O . PRO A 1 122 ? 9.951 6.279 -2.952 1.00 98.00 122 PRO A O 1
ATOM 932 N N . PHE A 1 123 ? 8.809 6.298 -4.901 1.00 98.19 123 PHE A N 1
ATOM 933 C CA . PHE A 1 123 ? 8.539 4.857 -4.999 1.00 98.19 123 PHE A CA 1
ATOM 934 C C . PHE A 1 123 ? 7.774 4.266 -3.797 1.00 98.19 123 PHE A C 1
ATOM 936 O O . PHE A 1 123 ? 7.802 3.055 -3.606 1.00 98.19 123 PHE A O 1
ATOM 943 N N . ALA A 1 124 ? 7.122 5.097 -2.969 1.00 97.44 124 ALA A N 1
ATOM 944 C CA . ALA A 1 124 ? 6.601 4.707 -1.650 1.00 97.44 124 ALA A CA 1
ATOM 945 C C . ALA A 1 124 ? 7.671 4.090 -0.716 1.00 97.44 124 ALA A C 1
ATOM 947 O O . ALA A 1 124 ? 7.370 3.306 0.184 1.00 97.44 124 ALA A O 1
ATOM 948 N N . MET A 1 125 ? 8.942 4.435 -0.946 1.00 97.94 125 MET A N 1
ATOM 949 C CA . MET A 1 125 ? 10.110 3.856 -0.282 1.00 97.94 125 MET A CA 1
ATOM 950 C C . MET A 1 125 ? 10.825 4.841 0.641 1.00 97.94 125 MET A C 1
ATOM 952 O O . MET A 1 125 ? 11.854 4.481 1.216 1.00 97.94 125 MET A O 1
ATOM 956 N N . ARG A 1 126 ? 10.305 6.064 0.844 1.00 95.88 126 ARG A N 1
ATOM 957 C CA . ARG A 1 126 ? 10.976 7.078 1.678 1.00 95.88 126 ARG A CA 1
ATOM 958 C C . ARG A 1 126 ? 11.442 6.549 3.041 1.00 95.88 126 ARG A C 1
ATOM 960 O O . ARG A 1 126 ? 12.587 6.834 3.386 1.00 95.88 126 ARG A O 1
ATOM 967 N N . PRO A 1 127 ? 10.625 5.825 3.828 1.00 95.44 127 PRO A N 1
ATOM 968 C CA . PRO A 1 127 ? 11.064 5.329 5.132 1.00 95.44 127 PRO A CA 1
ATOM 969 C C . PRO A 1 127 ? 11.813 3.984 5.058 1.00 95.44 127 PRO A C 1
ATOM 971 O O . PRO A 1 127 ? 12.175 3.447 6.100 1.00 95.44 127 PRO A O 1
ATOM 974 N N . PHE A 1 128 ? 12.037 3.427 3.862 1.00 97.12 128 PHE A N 1
ATOM 975 C CA . PHE A 1 128 ? 12.479 2.039 3.666 1.00 97.12 128 PHE A CA 1
ATOM 976 C C . PHE A 1 128 ? 13.755 1.892 2.826 1.00 97.12 128 PHE A C 1
ATOM 978 O O . PHE A 1 128 ? 14.195 0.771 2.567 1.00 97.12 128 PHE A O 1
ATOM 985 N N . PHE A 1 129 ? 14.370 2.987 2.373 1.00 97.56 129 PHE A N 1
ATOM 986 C CA . PHE A 1 129 ? 15.627 2.899 1.633 1.00 97.56 129 PHE A CA 1
ATOM 987 C C . PHE A 1 129 ? 16.742 2.303 2.503 1.00 97.56 129 PHE A C 1
ATOM 989 O O . PHE A 1 129 ? 17.193 2.917 3.466 1.00 97.56 129 PHE A O 1
ATOM 996 N N . GLY A 1 130 ? 17.231 1.120 2.121 1.00 98.12 130 GLY A N 1
ATOM 997 C CA . GLY A 1 130 ? 18.370 0.461 2.773 1.00 98.12 130 GLY A CA 1
ATOM 998 C C . GLY A 1 130 ? 19.746 0.963 2.314 1.00 98.12 130 GLY A C 1
ATOM 999 O O . GLY A 1 130 ? 20.764 0.517 2.832 1.00 98.12 130 GLY A O 1
ATOM 1000 N N . TYR A 1 131 ? 19.795 1.858 1.322 1.00 98.38 131 TYR A N 1
ATOM 1001 C CA . TYR A 1 131 ? 21.016 2.457 0.775 1.00 98.38 131 TYR A CA 1
ATOM 1002 C C . TYR A 1 131 ? 20.708 3.813 0.115 1.00 98.38 131 TYR A C 1
ATOM 1004 O O . TYR A 1 131 ? 19.580 4.298 0.154 1.00 98.38 131 TYR A O 1
ATOM 1012 N N . ASN A 1 132 ? 21.718 4.456 -0.479 1.00 98.50 132 ASN A N 1
ATOM 1013 C CA . ASN A 1 132 ? 21.580 5.780 -1.090 1.00 98.50 132 ASN A CA 1
ATOM 1014 C C . ASN A 1 132 ? 20.490 5.822 -2.187 1.00 98.50 132 ASN A C 1
ATOM 1016 O O . ASN A 1 132 ? 20.558 5.087 -3.172 1.00 98.50 132 ASN A O 1
ATOM 1020 N N . PHE A 1 133 ? 19.536 6.748 -2.057 1.00 98.56 133 PHE A N 1
ATOM 1021 C CA . PHE A 1 133 ? 18.424 6.918 -3.001 1.00 98.56 133 PHE A CA 1
ATOM 1022 C C . PHE A 1 133 ? 18.864 7.234 -4.444 1.00 98.56 133 PHE A C 1
ATOM 1024 O O . PHE A 1 133 ? 18.270 6.734 -5.394 1.00 98.56 133 PHE A O 1
ATOM 1031 N N . GLY A 1 134 ? 19.932 8.009 -4.646 1.00 98.50 134 GLY A N 1
ATOM 1032 C CA . GLY A 1 134 ? 20.461 8.272 -5.988 1.00 98.50 134 GLY A CA 1
ATOM 1033 C C . GLY A 1 134 ? 20.974 6.999 -6.666 1.00 98.50 134 GLY A C 1
ATOM 1034 O O . GLY A 1 134 ? 20.732 6.780 -7.850 1.00 98.50 134 GLY A O 1
ATOM 1035 N N . HIS A 1 135 ? 21.614 6.106 -5.905 1.00 98.62 135 HIS A N 1
ATOM 1036 C CA . HIS A 1 135 ? 21.995 4.784 -6.410 1.00 98.62 135 HIS A CA 1
ATOM 1037 C C . HIS A 1 135 ? 20.770 3.901 -6.673 1.00 98.62 135 HIS A C 1
ATOM 1039 O O . HIS A 1 135 ? 20.780 3.136 -7.633 1.00 98.62 135 HIS A O 1
ATOM 1045 N N . TYR A 1 136 ? 19.711 4.034 -5.870 1.00 98.69 136 TYR A N 1
ATOM 1046 C CA . TYR A 1 136 ? 18.445 3.334 -6.094 1.00 98.69 136 TYR A CA 1
ATOM 1047 C C . TYR A 1 136 ? 17.805 3.744 -7.424 1.00 98.69 136 TYR A C 1
ATOM 1049 O O . TYR A 1 136 ? 17.426 2.881 -8.214 1.00 98.69 136 TYR A O 1
ATOM 1057 N N . LEU A 1 137 ? 17.768 5.043 -7.736 1.00 98.56 137 LEU A N 1
ATOM 1058 C CA . LEU A 1 137 ? 17.310 5.525 -9.044 1.00 98.56 137 LEU A CA 1
ATOM 1059 C C . LEU A 1 137 ? 18.186 4.998 -10.185 1.00 98.56 137 LEU A C 1
ATOM 1061 O O . LEU A 1 137 ? 17.660 4.504 -11.180 1.00 98.56 137 LEU A O 1
ATOM 1065 N N . SER A 1 138 ? 19.512 5.044 -10.032 1.00 98.44 138 SER A N 1
ATOM 1066 C CA . SER A 1 138 ? 20.443 4.490 -11.025 1.00 98.44 138 SER A CA 1
ATOM 1067 C C . SER A 1 138 ? 20.217 2.995 -11.269 1.00 98.44 138 SER A C 1
ATOM 1069 O O . SER A 1 138 ? 20.326 2.542 -12.406 1.00 98.44 138 SER A O 1
ATOM 1071 N N . HIS A 1 139 ? 19.865 2.237 -10.229 1.00 98.38 139 HIS A N 1
ATOM 1072 C CA . HIS A 1 139 ? 19.533 0.819 -10.339 1.00 98.38 139 HIS A CA 1
ATOM 1073 C C . HIS A 1 139 ? 18.231 0.586 -11.119 1.00 98.38 139 HIS A C 1
ATOM 1075 O O . HIS A 1 139 ? 18.193 -0.244 -12.023 1.00 98.38 139 HIS A O 1
ATOM 1081 N N . TRP A 1 140 ? 17.178 1.362 -10.847 1.00 98.38 140 TRP A N 1
ATOM 1082 C CA . TRP A 1 140 ? 15.951 1.317 -11.652 1.00 98.38 140 TRP A CA 1
ATOM 1083 C C . TRP A 1 140 ? 16.215 1.664 -13.118 1.00 98.38 140 TRP A C 1
ATOM 1085 O O . TRP A 1 140 ? 15.779 0.946 -14.017 1.00 98.38 140 TRP A O 1
ATOM 1095 N N . LEU A 1 141 ? 16.984 2.723 -13.381 1.00 98.19 141 LEU A N 1
ATOM 1096 C CA . LEU A 1 141 ? 17.352 3.128 -14.739 1.00 98.19 141 LEU A CA 1
ATOM 1097 C C . LEU A 1 141 ? 18.195 2.076 -15.464 1.00 98.19 141 LEU A C 1
ATOM 1099 O O . LEU A 1 141 ? 18.127 1.998 -16.689 1.00 98.19 141 LEU A O 1
ATOM 1103 N N . SER A 1 142 ? 18.984 1.266 -14.751 1.00 97.94 142 SER A N 1
ATOM 1104 C CA . SER A 1 142 ? 19.803 0.230 -15.383 1.00 97.94 142 SER A CA 1
ATOM 1105 C C . SER A 1 142 ? 18.985 -0.968 -15.865 1.00 97.94 142 SER A C 1
ATOM 1107 O O . SER A 1 142 ? 19.444 -1.666 -16.767 1.00 97.94 142 SER A O 1
ATOM 1109 N N . MET A 1 143 ? 17.774 -1.195 -15.338 1.00 97.62 143 MET A N 1
ATOM 1110 C CA . MET A 1 143 ? 16.944 -2.363 -15.678 1.00 97.62 143 MET A CA 1
ATOM 1111 C C . MET A 1 143 ? 16.606 -2.479 -17.162 1.00 97.62 143 MET A C 1
ATOM 1113 O O . MET A 1 143 ? 16.523 -3.592 -17.678 1.00 97.62 143 MET A O 1
ATOM 1117 N N . GLN A 1 144 ? 16.520 -1.361 -17.885 1.00 94.00 144 GLN A N 1
ATOM 1118 C CA . GLN A 1 144 ? 16.310 -1.385 -19.335 1.00 94.00 144 GLN A CA 1
ATOM 1119 C C . GLN A 1 144 ? 17.411 -2.116 -20.116 1.00 94.00 144 GLN A C 1
ATOM 1121 O O . GLN A 1 144 ? 17.176 -2.589 -21.221 1.00 94.00 144 GLN A O 1
ATOM 1126 N N . LYS A 1 145 ? 18.619 -2.227 -19.546 1.00 94.62 145 LYS A N 1
ATOM 1127 C CA . LYS A 1 145 ? 19.741 -2.966 -20.143 1.00 94.62 145 LYS A CA 1
ATOM 1128 C C . LYS A 1 145 ? 19.708 -4.458 -19.806 1.00 94.62 145 LYS A C 1
ATOM 1130 O O . LYS A 1 145 ? 20.446 -5.228 -20.412 1.00 94.62 145 LYS A O 1
ATOM 1135 N N . HIS A 1 146 ? 18.905 -4.851 -18.819 1.00 92.19 146 HIS A N 1
ATOM 1136 C CA . HIS A 1 146 ? 18.886 -6.197 -18.246 1.00 92.19 146 HIS A CA 1
ATOM 1137 C C . HIS A 1 146 ? 17.597 -6.968 -18.541 1.00 92.19 146 HIS A C 1
ATOM 1139 O O . HIS A 1 146 ? 17.559 -8.172 -18.304 1.00 92.19 146 HIS A O 1
ATOM 1145 N N . SER A 1 147 ? 16.564 -6.310 -19.071 1.00 90.81 147 SER A N 1
ATOM 1146 C CA . SER A 1 147 ? 15.303 -6.951 -19.435 1.00 90.81 147 SER A CA 1
ATOM 1147 C C . SER A 1 147 ? 14.951 -6.712 -20.898 1.00 90.81 147 SER A C 1
ATOM 1149 O O . SER A 1 147 ? 15.044 -5.597 -21.403 1.00 90.81 147 SER A O 1
ATOM 1151 N N . THR A 1 148 ? 14.488 -7.767 -21.565 1.00 89.12 148 THR A N 1
ATOM 1152 C CA . THR A 1 148 ? 13.890 -7.698 -22.906 1.00 89.12 148 THR A CA 1
ATOM 1153 C C . THR A 1 148 ? 12.395 -7.373 -22.867 1.00 89.12 148 THR A C 1
ATOM 1155 O O . THR A 1 148 ? 11.810 -7.065 -23.903 1.00 89.12 148 THR A O 1
ATOM 1158 N N . ARG A 1 149 ? 11.770 -7.424 -21.683 1.00 94.12 149 ARG A N 1
ATOM 1159 C CA . ARG A 1 149 ? 10.355 -7.108 -21.452 1.00 94.12 149 ARG A CA 1
ATOM 1160 C C . ARG A 1 149 ? 10.226 -6.304 -20.163 1.00 94.12 149 ARG A C 1
ATOM 1162 O O . ARG A 1 149 ? 10.235 -6.859 -19.067 1.00 94.12 149 ARG A O 1
ATOM 1169 N N . LEU A 1 150 ? 10.143 -4.987 -20.302 1.00 97.06 150 LEU A N 1
ATOM 1170 C CA . LEU A 1 150 ? 9.842 -4.099 -19.184 1.00 97.06 150 LEU A CA 1
ATOM 1171 C C . LEU A 1 150 ? 8.323 -3.990 -19.003 1.00 97.06 150 LEU A C 1
ATOM 1173 O O . LEU A 1 150 ? 7.611 -3.915 -20.009 1.00 97.06 150 LEU A O 1
ATOM 1177 N N . PRO A 1 151 ? 7.822 -3.959 -17.757 1.00 97.81 151 PRO A N 1
ATOM 1178 C CA . PRO A 1 151 ? 6.424 -3.653 -17.508 1.00 97.81 151 PRO A CA 1
ATOM 1179 C C . PRO A 1 151 ? 6.121 -2.206 -17.896 1.00 97.81 151 PRO A C 1
ATOM 1181 O O .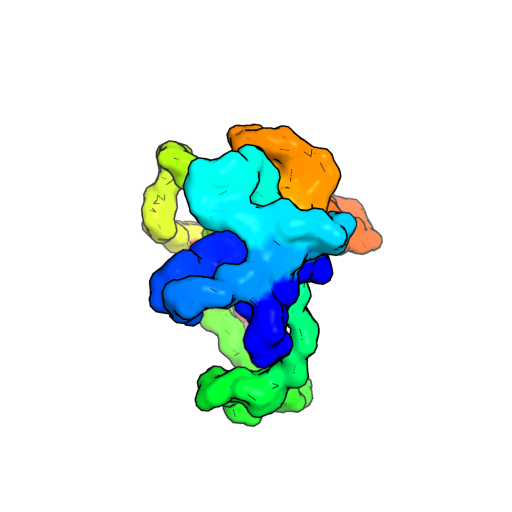 PRO A 1 151 ? 6.992 -1.331 -17.845 1.00 97.81 151 PRO A O 1
ATOM 1184 N N . LYS A 1 152 ? 4.862 -1.949 -18.244 1.00 98.44 152 LYS A N 1
ATOM 1185 C CA . LYS A 1 152 ? 4.359 -0.578 -18.353 1.00 98.44 152 LYS A CA 1
ATOM 1186 C C . LYS A 1 152 ? 4.366 0.086 -16.974 1.00 98.44 152 LYS A C 1
ATOM 1188 O O . LYS A 1 152 ? 4.179 -0.594 -15.965 1.00 98.44 152 LYS A O 1
ATOM 1193 N N . ILE A 1 153 ? 4.578 1.397 -16.941 1.00 98.44 153 ILE A N 1
ATOM 1194 C CA . ILE A 1 153 ? 4.474 2.220 -15.730 1.00 98.44 153 ILE A CA 1
ATOM 1195 C C . ILE A 1 153 ? 3.346 3.222 -15.928 1.00 98.44 153 ILE A C 1
ATOM 1197 O O . ILE A 1 153 ? 3.336 3.845 -17.012 1.00 98.44 153 ILE A O 1
#

pLDDT: mean 94.9, std 6.29, range [66.94, 98.75]

Nearest PDB structures (foldseek):
  4ox2-assembly2_B  TM=9.669E-01  e=1.039E-18  Rattus norvegicus
  3dt7-assembly1_A  TM=9.663E-01  e=3.076E-18  Rattus norvegicus
  3mof-assembly1_A  TM=9.770E-01  e=9.108E-18  Rattus norvegicus
  5v9g-assembly1_A  TM=9.691E-01  e=9.709E-18  Rattus norvegicus
  4r43-assembly1_A  TM=8.708E-01  e=5.715E-13  Mycobacterium tuberculosis H37Rv

Solvent-accessible surface area (backbone atoms only — not comparable to full-atom values): 9831 Å² total; per-residue (Å²): 77,47,13,40,34,72,87,75,53,71,44,46,91,90,45,73,90,75,63,62,91,90,64,50,37,30,20,48,86,75,42,87,43,47,90,95,72,50,93,64,75,42,24,47,90,64,46,73,88,86,75,69,69,86,75,41,96,77,58,60,96,54,76,82,42,90,89,57,77,92,69,64,63,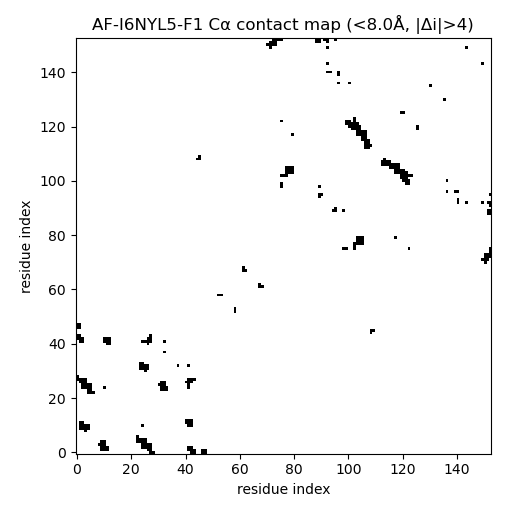50,88,81,86,57,59,61,97,68,93,66,73,98,76,80,74,46,90,46,70,69,51,27,53,47,53,28,59,65,28,46,22,43,48,50,65,84,53,93,56,78,61,85,48,77,38,81,28,36,71,79,34,66,97,65,64,92,60,64,64,71,59,51,52,53,52,61,64,48,44,70,82,76,44,98,73,77,48,49,58

Secondary structure (DSSP, 8-state):
--EEETTS-EE-TT-GGGPPTT--EE-TTS-EE-TTT-SS-SS-TT------GGG-TT--TTTT-TT-----B-------SSSS-S----SSHHHHHHHHHT-EEE--TTSS--SS-EEE-GGG-TTT-SS-HHHHHHHHHHGGGT-SSPPB-